Protein 2V4V (pdb70)

Foldseek 3Di:
DELADKFFQVPFPAWFQWDWDAAPVGDIWIWRDWAFIKTKHFWYFDAWDFWKKKWKKEALPAAFWWFKAWADLPHDTFWIWGDGHPNDQRDIDIIMITGHTDGGITMIMGGTHG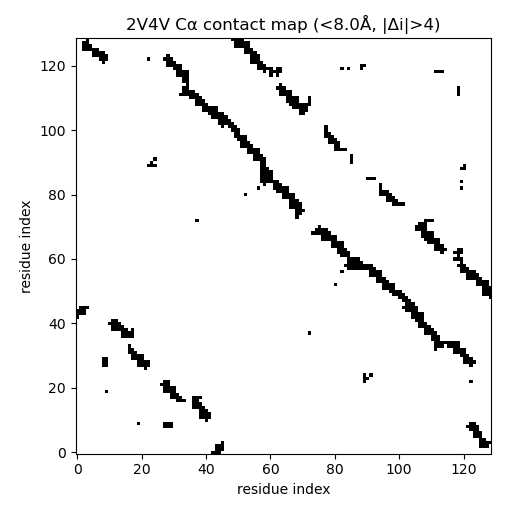DGDIHIITGIMHTDD

CATH classification: 2.60.120.260

Solvent-accessible surface area: 5718 Å² total; per-residue (Å²): 97,49,0,70,44,143,4,52,0,46,62,62,63,80,62,43,52,9,101,54,54,117,4,74,81,42,58,69,0,0,0,80,0,85,83,36,20,47,0,2,0,61,101,0,50,0,36,127,35,13,32,8,4,54,0,56,0,0,0,48,65,100,6,16,58,0,26,0,43,13,72,47,33,122,12,101,77,8,11,53,0,82,8,71,36,35,71,67,81,49,72,18,61,52,9,133,24,114,12,67,70,29,83,25,147,44,39,0,35,0,5,0,68,39,114,100,40,105,1,0,6,0,5,32,0,19,4,56,148

B-factor: mean 11.97, std 5.93, range [2.16, 42.17]

InterPro domains:
  IPR001286 Glycoside hydrolase, family 59 [PTHR15172] (38-521)
  IPR002105 Dockerin type I repeat [PF00404] (1057-1111)
  IPR002105 Dockerin type I repeat [PS00448] (1059-1078)
  IPR005084 Carbohydrate binding module family 6 [PF03422] (929-1049)
  IPR005084 Carbohydrate binding module family 6 [PS51175] (926-1049)
  IPR006584 Cellulose binding, type IV [SM00606] (921-1050)
  IPR008979 Galactose-binding-like domain superfamily [SSF49785] (922-1050)
  IPR013785 Aldolase-type TIM barrel [G3DSA:3.20.20.70] (95-278)
  IPR016134 Dockerin domain [PS51766] (1053-1119)
  IPR017853 Glycoside hydrolase superfamily [SSF51445] (51-384)
  IPR018247 EF-Hand 1, calcium-binding site [PS00018] (1059-1071)
  IPR018247 EF-Hand 1, calcium-binding site [PS00018] (1091-1103)
  IPR036439 Dockerin domain superfamily [G3DSA:1.10.1330.10] (1056-1120)
  IPR036439 Dockerin domain superfamily [SSF63446] (1056-1119)
  IPR049161 Glycosyl hydrolase family 59, catalytic domain [PF02057] (51-376)
  IPR049162 Glycosyl hydrolase family 59, C-terminal lectin domain [PF21708] (590-775)

Secondary structure (DSSP, 8-state):
-BTTS-EEGGG-SEEES-EEEE-TTSSEEEE---TT-EEEEEEEEEEE---EEEEEEEESS--EEEEEEESSTTS-EEEEEEE---SEEEEEEEEEEE----EEEEEEEEEEE-SSS---EEEEEEEE-

Radius of gyration: 13.21 Å; Cα contacts (8 Å, |Δi|>4): 396; chains: 1; bounding box: 29×31×32 Å

Nearest PDB structures (foldseek):
  2v4v-assembly1_A  TM=1.008E+00  e=8.236E-25  Ruminiclostridium cellulolyticum
  1w9s-assembly1_A  TM=9.613E-01  e=1.324E-13  Halalkalibacterium halodurans
  1o8s-assembly1_A  TM=9.285E-01  e=9.525E-13  Thermoclostridium stercorarium
  3c7o-assembly1_A  TM=9.468E-01  e=3.126E-11  Bacillus subtilis
  5fui-assembly1_A  TM=8.206E-01  e=5.314E-10  Zobellia galactanivorans

Sequence (129 aa):
QSAYSRIEAESYSNNQSGIQTETCSEGGEDVGFVENGDYTVYNNVDFGDGVGGFQARVASATSGGNIEIRLDSSTGTLIGTCPVAGTGDWQTYTDAKCTVSGVTGKHDVYLVFKGDSGYLFNLNWFTFSE

Organism: Ruminiclostridium cellulolyticum (strain ATCC 35319 / DSM 5812 / JCM 6584 / H10) (NCBI:txid394503)

Structure (mmCIF, N/CA/C/O backbone):
data_2V4V
#
_entry.id   2V4V
#
_cell.length_a   31.026
_cell.length_b   43.598
_cell.length_c   93.323
_cell.angle_alpha   90.00
_cell.angle_beta   90.00
_cell.angle_gamma   90.00
#
_symmetry.space_group_name_H-M   'P 21 21 21'
#
loop_
_entity.id
_entity.type
_entity.pdbx_description
1 polymer 'GH59 GALACTOSIDASE'
2 non-polymer beta-D-xylopyranose
3 non-polymer 'SODIUM ION'
4 water water
#
loop_
_atom_site.group_PDB
_atom_site.id
_atom_site.type_symbol
_atom_site.label_atom_id
_atom_site.label_alt_id
_atom_site.label_comp_id
_atom_site.label_asym_id
_atom_site.label_entity_id
_atom_site.label_seq_id
_atom_site.pdbx_PDB_ins_code
_atom_site.Cartn_x
_atom_site.Cartn_y
_atom_site.Cartn_z
_atom_site.occupancy
_atom_site.B_iso_or_equiv
_atom_site.auth_seq_id
_atom_site.auth_comp_id
_atom_site.auth_asym_id
_atom_site.auth_atom_id
_atom_site.pdbx_PDB_model_num
ATOM 1 N N . GLN A 1 1 ? 14.814 46.479 18.041 1.00 16.99 922 GLN A N 1
ATOM 2 C CA . GLN A 1 1 ? 14.510 45.027 18.079 1.00 16.95 922 GLN A CA 1
ATOM 3 C C . GLN A 1 1 ? 14.973 44.449 19.406 1.00 16.20 922 GLN A C 1
ATOM 4 O O . GLN A 1 1 ? 15.970 44.882 19.978 1.00 15.51 922 GLN A O 1
ATOM 10 N N . SER A 1 2 ? 14.229 43.482 19.895 1.00 14.18 923 SER A N 1
ATOM 11 C CA . SER A 1 2 ? 14.526 42.909 21.195 1.00 13.35 923 SER A CA 1
ATOM 12 C C . SER A 1 2 ? 15.728 41.974 21.098 1.00 11.56 923 SER A C 1
ATOM 13 O O . SER A 1 2 ? 15.810 41.154 20.165 1.00 11.82 923 SER A O 1
ATOM 16 N N . ALA A 1 3 ? 16.632 42.053 22.078 1.00 11.00 924 ALA A N 1
ATOM 17 C CA . ALA A 1 3 ? 17.741 41.069 22.132 1.00 10.87 924 ALA A CA 1
ATOM 18 C C . ALA A 1 3 ? 17.241 39.620 22.265 1.00 11.31 924 ALA A C 1
ATOM 19 O O . ALA A 1 3 ? 17.954 38.656 21.876 1.00 10.12 924 ALA A O 1
ATOM 21 N N . TYR A 1 4 ? 16.027 39.484 22.791 1.00 11.77 925 TYR A N 1
ATOM 22 C CA . TYR A 1 4 ? 15.450 38.189 23.153 1.00 12.02 925 TYR A CA 1
ATOM 23 C C . TYR A 1 4 ? 14.617 37.558 22.037 1.00 12.74 925 TYR A C 1
ATOM 24 O O . TYR A 1 4 ? 14.144 36.435 22.194 1.00 14.50 925 TYR A O 1
ATOM 33 N N . SER A 1 5 ? 14.462 38.290 20.928 1.00 13.56 926 SER A N 1
ATOM 34 C CA . SER A 1 5 ? 13.809 37.796 19.742 1.00 13.85 926 SER A CA 1
ATOM 35 C C . SER A 1 5 ? 14.783 36.930 18.932 1.00 12.76 926 SER A C 1
ATOM 36 O O . SER A 1 5 ? 16.002 36.937 19.123 1.00 12.23 926 SER A O 1
ATOM 39 N N . ARG A 1 6 ? 14.207 36.169 18.015 1.00 12.05 927 ARG A N 1
ATOM 40 C CA . ARG A 1 6 ? 15.011 35.480 17.038 1.00 11.90 927 ARG A CA 1
ATOM 41 C C . ARG A 1 6 ? 15.413 36.478 15.955 1.00 11.57 927 ARG A C 1
ATOM 42 O O . ARG A 1 6 ? 14.548 37.042 15.246 1.00 12.71 927 ARG A O 1
ATOM 50 N N . ILE A 1 7 ? 16.718 36.709 15.836 1.00 9.28 928 ILE A N 1
ATOM 51 C CA . ILE A 1 7 ? 17.212 37.685 14.870 1.00 9.49 928 ILE A CA 1
ATOM 52 C C . ILE A 1 7 ? 17.858 36.910 13.710 1.00 9.11 928 ILE A C 1
ATOM 53 O O . ILE A 1 7 ? 18.830 36.165 13.904 1.00 8.94 928 ILE A O 1
ATOM 58 N N . GLU A 1 8 ? 17.253 37.028 12.530 1.00 9.09 929 GLU A N 1
ATOM 59 C CA . GLU A 1 8 ? 17.793 36.290 11.398 1.00 8.91 929 GLU A CA 1
ATOM 60 C C . GLU A 1 8 ? 19.114 36.936 10.984 1.00 8.91 929 GLU A C 1
ATOM 61 O O . GLU A 1 8 ? 19.210 38.177 10.889 1.00 9.02 929 GLU A O 1
ATOM 67 N N . ALA A 1 9 ? 20.126 36.119 10.680 1.00 7.92 930 ALA A N 1
ATOM 68 C CA . ALA A 1 9 ? 21.451 36.684 10.471 1.00 7.88 930 ALA A CA 1
ATOM 69 C C . ALA A 1 9 ? 21.435 37.649 9.273 1.00 7.52 930 ALA A C 1
ATOM 70 O O . ALA A 1 9 ? 22.218 38.636 9.246 1.00 8.83 930 ALA A O 1
ATOM 72 N N . GLU A 1 10 ? 20.605 37.314 8.271 1.00 7.34 931 GLU A N 1
ATOM 73 C CA . GLU A 1 10 ? 20.593 38.116 7.016 1.00 7.49 931 GLU A CA 1
ATOM 74 C C . GLU A 1 10 ? 19.886 39.477 7.163 1.00 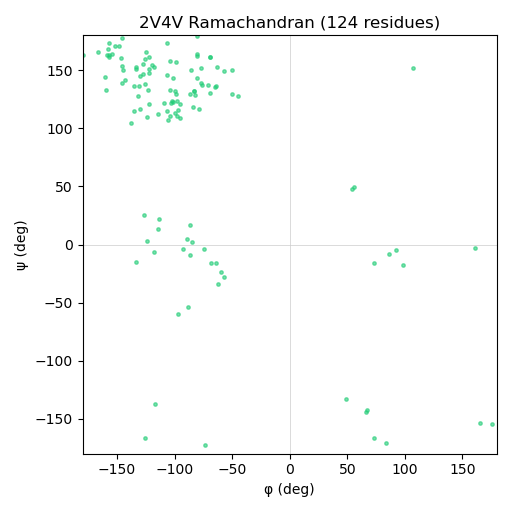8.07 931 GLU A C 1
ATOM 75 O O . GLU A 1 10 ? 19.851 40.290 6.201 1.00 8.70 931 GLU A O 1
ATOM 81 N N . SER A 1 11 ? 19.316 39.711 8.348 1.00 8.99 932 SER A N 1
ATOM 82 C CA . SER A 1 11 ? 18.581 40.957 8.641 1.00 9.24 932 SER A CA 1
ATOM 83 C C . SER A 1 11 ? 19.521 42.070 9.148 1.00 9.10 932 SER A C 1
ATOM 84 O O . SER A 1 11 ? 19.053 43.083 9.705 1.00 11.24 932 SER A O 1
ATOM 87 N N . TYR A 1 12 ? 20.836 41.907 8.932 1.00 8.87 933 TYR A N 1
ATOM 88 C CA . TYR A 1 12 ? 21.811 42.917 9.394 1.00 8.83 933 TYR A CA 1
ATOM 89 C C . TYR A 1 12 ? 21.533 44.308 8.830 1.00 9.07 933 TYR A C 1
ATOM 90 O O . TYR A 1 12 ? 21.007 44.463 7.717 1.00 10.12 933 TYR A O 1
ATOM 99 N N . SER A 1 13 ? 21.897 45.307 9.626 1.00 9.92 934 SER A N 1
ATOM 100 C CA . SER A 1 13 ? 21.908 46.718 9.201 1.00 9.28 934 SER A CA 1
ATOM 101 C C . SER A 1 13 ? 23.105 47.071 8.311 1.00 10.00 934 SER A C 1
ATOM 102 O O . SER A 1 13 ? 23.040 47.966 7.466 1.00 11.19 934 SER A O 1
ATOM 105 N N A ASN A 1 14 ? 24.210 46.363 8.553 0.50 8.84 935 ASN A N 1
ATOM 106 N N B ASN A 1 14 ? 24.216 46.383 8.540 0.50 8.70 935 ASN A N 1
ATOM 107 C CA A ASN A 1 14 ? 25.487 46.609 7.887 0.50 9.63 935 ASN A CA 1
ATOM 108 C CA B ASN A 1 14 ? 25.371 46.500 7.667 0.50 9.43 935 ASN A CA 1
ATOM 109 C C A ASN A 1 14 ? 26.336 45.331 7.964 0.50 9.68 935 ASN A C 1
ATOM 110 C C B ASN A 1 14 ? 26.198 45.239 7.812 0.50 9.40 935 ASN A C 1
ATOM 111 O O A ASN A 1 14 ? 26.149 44.529 8.885 0.50 8.76 935 ASN A O 1
ATOM 112 O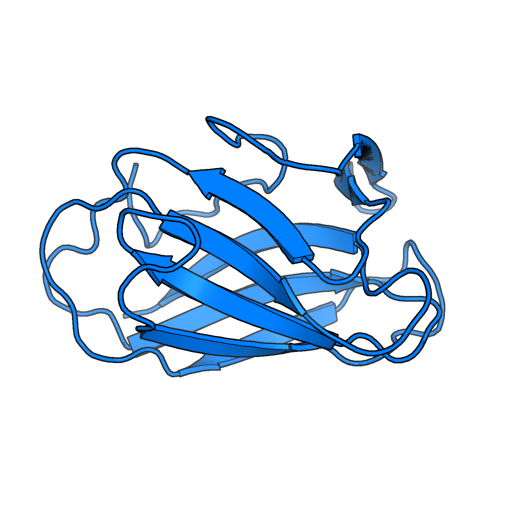 O B ASN A 1 14 ? 25.885 44.384 8.650 0.50 8.66 935 ASN A O 1
ATOM 121 N N . GLN A 1 15 ? 27.263 45.139 7.027 1.00 9.71 936 GLN A N 1
ATOM 122 C CA . GLN A 1 15 ? 28.145 43.952 7.098 1.00 9.91 936 GLN A CA 1
ATOM 123 C C . GLN A 1 15 ? 29.484 44.281 6.464 1.00 10.36 936 GLN A C 1
ATOM 124 O O . GLN A 1 15 ? 29.582 45.188 5.618 1.00 10.78 936 GLN A O 1
ATOM 130 N N . SER A 1 16 ? 30.498 43.516 6.857 1.00 9.50 937 SER A N 1
ATOM 131 C CA . SER A 1 16 ? 31.762 43.588 6.170 1.00 10.04 937 SER A CA 1
ATOM 132 C C . SER A 1 16 ? 32.239 42.195 5.803 1.00 8.63 937 SER A C 1
ATOM 133 O O . SER A 1 16 ? 32.472 41.352 6.710 1.00 9.45 937 SER A O 1
ATOM 136 N N . GLY A 1 17 ? 32.348 41.964 4.487 1.00 7.87 938 GLY A N 1
ATOM 137 C CA . GLY A 1 17 ? 33.050 40.764 3.993 1.00 8.66 938 GLY A CA 1
ATOM 138 C C . GLY A 1 17 ? 32.229 39.513 3.726 1.00 8.96 938 GLY A C 1
ATOM 139 O O . GLY A 1 17 ? 32.761 38.501 3.230 1.00 8.87 938 GLY A O 1
ATOM 140 N N . ILE A 1 18 ? 30.934 39.548 4.054 1.00 8.44 939 ILE A N 1
ATOM 141 C CA . ILE A 1 18 ? 30.127 38.320 3.966 1.00 8.30 939 ILE A CA 1
ATOM 142 C C . ILE A 1 18 ? 29.150 38.336 2.776 1.00 8.44 939 ILE A C 1
ATOM 143 O O . ILE A 1 18 ? 28.992 39.387 2.085 1.00 9.45 939 ILE A O 1
ATOM 148 N N . GLN A 1 19 ? 28.477 37.203 2.555 1.00 8.83 940 GLN A N 1
ATOM 149 C CA . GLN A 1 19 ? 27.416 37.152 1.543 1.00 8.55 940 GLN A CA 1
ATOM 150 C C . GLN A 1 19 ? 26.304 36.266 2.054 1.00 7.61 940 GLN A C 1
ATOM 151 O O . GLN A 1 19 ? 26.608 35.270 2.734 1.00 8.06 940 GLN A O 1
ATOM 157 N N . THR A 1 20 ? 25.052 36.662 1.782 1.00 8.26 941 THR A N 1
ATOM 158 C CA . THR A 1 20 ? 23.919 35.832 2.151 1.00 7.03 941 THR A CA 1
ATOM 159 C C . THR A 1 20 ? 23.662 34.803 1.053 1.00 8.51 941 THR A C 1
ATOM 160 O O . THR A 1 20 ? 23.891 35.062 -0.148 1.00 8.50 941 THR A O 1
ATOM 164 N N . GLU A 1 21 ? 23.137 33.653 1.474 1.00 8.08 942 GLU A N 1
ATOM 165 C CA . GLU A 1 21 ? 22.884 32.524 0.570 1.00 8.94 942 GLU A CA 1
ATOM 166 C C . GLU A 1 21 ? 21.730 31.684 1.077 1.00 7.97 942 GLU A C 1
ATOM 167 O O . GLU A 1 21 ? 21.284 31.842 2.241 1.00 7.95 942 GLU A O 1
ATOM 173 N N . THR A 1 22 ? 21.277 30.738 0.238 1.00 7.26 943 THR A N 1
ATOM 174 C CA . THR A 1 22 ? 20.133 29.878 0.581 1.00 6.86 943 THR A CA 1
ATOM 175 C C . THR A 1 22 ? 20.559 28.944 1.697 1.00 7.99 943 THR A C 1
ATOM 176 O O . THR A 1 22 ? 21.594 28.294 1.593 1.00 8.22 943 THR A O 1
ATOM 180 N N . CYS A 1 23 ? 19.732 28.895 2.739 1.00 8.82 944 CYS A N 1
ATOM 181 C CA . CYS A 1 23 ? 19.993 28.050 3.900 1.00 7.48 944 CYS A CA 1
ATOM 182 C C . CYS A 1 23 ? 19.178 26.759 3.792 1.00 8.73 944 CYS A C 1
ATOM 183 O O . CYS A 1 23 ? 17.977 26.825 3.521 1.00 8.10 944 CYS A O 1
ATOM 186 N N . SER A 1 24 ? 19.828 25.591 3.965 1.00 9.88 945 SER A N 1
ATOM 187 C CA . SER A 1 24 ? 19.133 24.298 3.859 1.00 11.44 945 SER A CA 1
ATOM 188 C C . SER A 1 24 ? 17.957 24.158 4.821 1.00 11.80 945 SER A C 1
ATOM 189 O O . SER A 1 24 ? 17.016 23.400 4.528 1.00 12.82 945 SER A O 1
ATOM 192 N N . GLU A 1 25 ? 18.010 24.844 5.969 1.00 10.91 946 GLU A N 1
ATOM 193 C CA . GLU A 1 25 ? 16.944 24.753 6.983 1.00 11.14 946 GLU A CA 1
ATOM 194 C C . GLU A 1 25 ? 15.796 25.713 6.671 1.00 10.91 946 GLU A C 1
ATOM 195 O O . GLU A 1 25 ? 14.826 25.782 7.442 1.00 11.14 946 GLU A O 1
ATOM 201 N N . GLY A 1 26 ? 15.898 26.448 5.542 1.00 8.77 947 GLY A N 1
ATOM 202 C CA . GLY A 1 26 ? 14.912 27.462 5.170 1.00 9.64 947 GLY A CA 1
ATOM 203 C C . GLY A 1 26 ? 15.483 28.845 5.366 1.00 8.94 947 GLY A C 1
ATOM 204 O O . GLY A 1 26 ? 16.382 29.058 6.211 1.00 9.80 947 GLY A O 1
ATOM 205 N N . GLY A 1 27 ? 14.981 29.793 4.573 1.00 8.17 948 GLY A N 1
ATOM 206 C CA . GLY A 1 27 ? 15.474 31.157 4.647 1.00 7.91 948 GLY A CA 1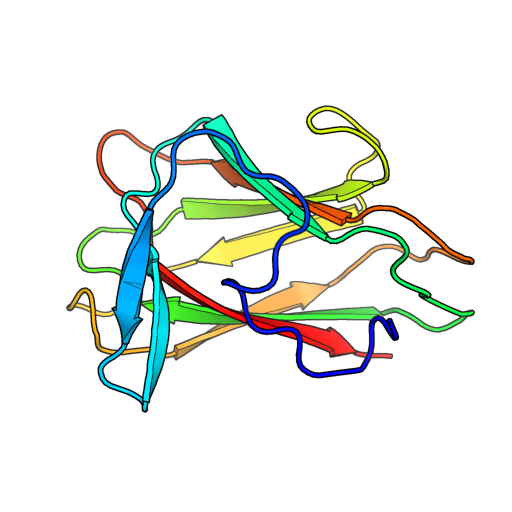
ATOM 207 C C . GLY A 1 27 ? 16.934 31.207 4.172 1.00 8.53 948 GLY A C 1
ATOM 208 O O . GLY A 1 27 ? 17.314 30.478 3.248 1.00 8.38 948 GLY A O 1
ATOM 209 N N . GLU A 1 28 ? 17.723 32.064 4.817 1.00 8.43 949 GLU A N 1
ATOM 210 C CA . GLU A 1 28 ? 19.090 32.391 4.370 1.00 8.10 949 GLU A CA 1
ATOM 211 C C . GLU A 1 28 ? 20.084 32.208 5.486 1.00 8.20 949 GLU A C 1
ATOM 212 O O . GLU A 1 28 ? 19.711 32.281 6.669 1.00 7.83 949 GLU A O 1
ATOM 218 N N . ASP A 1 29 ? 21.341 31.970 5.105 1.00 8.08 950 ASP A N 1
ATOM 219 C CA . ASP A 1 29 ? 22.432 32.095 6.074 1.00 8.04 950 ASP A CA 1
ATOM 220 C C . ASP A 1 29 ? 23.434 33.153 5.613 1.00 8.32 950 ASP A C 1
ATOM 221 O O . ASP A 1 29 ? 23.578 33.415 4.402 1.00 7.39 950 ASP A O 1
ATOM 226 N N . VAL A 1 30 ? 24.132 33.722 6.601 1.00 8.01 951 VAL A N 1
ATOM 227 C CA . VAL A 1 30 ? 25.293 34.527 6.320 1.00 6.90 951 VAL A CA 1
ATOM 228 C C . VAL A 1 30 ? 26.435 33.542 6.183 1.00 6.29 951 VAL A C 1
ATOM 229 O O . VAL A 1 30 ? 26.762 32.784 7.128 1.00 6.46 951 VAL A O 1
ATOM 233 N N . GLY A 1 31 ? 27.011 33.534 4.978 1.00 7.57 952 GLY A N 1
ATOM 234 C CA . GLY A 1 31 ? 28.160 32.670 4.698 1.00 7.66 952 GLY A CA 1
ATOM 235 C C . GLY A 1 31 ? 29.356 33.457 4.153 1.00 6.99 952 GLY A C 1
ATOM 236 O O . GLY A 1 31 ? 29.397 34.681 4.204 1.00 8.19 952 GLY A O 1
ATOM 237 N N . PHE A 1 32 ? 30.312 32.704 3.612 1.00 6.98 953 PHE A N 1
ATOM 238 C CA . PHE A 1 32 ? 31.578 33.269 3.136 1.00 6.96 953 PHE A CA 1
ATOM 239 C C . PHE A 1 32 ? 32.251 34.088 4.235 1.00 7.21 953 PHE A C 1
ATOM 240 O O . PHE A 1 32 ? 32.703 35.211 4.007 1.00 8.55 953 PHE A O 1
ATOM 248 N N . VAL A 1 33 ? 32.318 33.474 5.443 1.00 6.42 954 VAL A N 1
ATOM 249 C CA . VAL A 1 33 ? 32.850 34.147 6.639 1.00 6.91 954 VAL A CA 1
ATOM 250 C C . VAL A 1 33 ? 34.314 33.789 6.796 1.00 8.16 954 VAL A C 1
ATOM 251 O O . VAL A 1 33 ? 34.670 32.603 6.946 1.00 7.00 954 VAL A O 1
ATOM 255 N N . GLU A 1 34 ? 35.138 34.842 6.793 1.00 8.21 955 GLU A N 1
ATOM 256 C CA . GLU A 1 34 ? 36.557 34.693 7.064 1.00 8.30 955 GLU A CA 1
ATOM 257 C C . GLU A 1 34 ? 36.949 35.572 8.254 1.00 7.35 955 GLU A C 1
ATOM 258 O O . GLU A 1 34 ? 36.199 36.499 8.657 1.00 7.84 955 GLU A O 1
ATOM 264 N N . ASN A 1 35 ? 38.104 35.230 8.832 1.00 8.32 956 ASN A N 1
ATOM 265 C CA . ASN A 1 35 ? 38.550 35.982 10.013 1.00 8.53 956 ASN A CA 1
ATOM 266 C C . ASN A 1 35 ? 38.503 37.502 9.770 1.00 8.76 956 ASN A C 1
ATOM 267 O O . ASN A 1 35 ? 39.020 37.967 8.753 1.00 9.11 956 ASN A O 1
ATOM 272 N N . GLY A 1 36 ? 37.877 38.239 10.685 1.00 9.63 957 GLY A N 1
ATOM 273 C CA . GLY A 1 36 ? 37.780 39.681 10.556 1.00 9.36 957 GLY A CA 1
ATOM 274 C C . GLY A 1 36 ? 36.455 40.176 9.974 1.00 10.12 957 GLY A C 1
ATOM 275 O O . GLY A 1 36 ? 36.112 41.362 10.102 1.00 10.33 957 GLY A O 1
ATOM 276 N N . ASP A 1 37 ? 35.688 39.288 9.328 1.00 8.67 958 ASP A N 1
ATOM 277 C CA . ASP A 1 37 ? 34.392 39.703 8.768 1.00 8.31 958 ASP A CA 1
ATOM 278 C C . ASP A 1 37 ? 33.435 39.996 9.920 1.00 8.24 958 ASP A C 1
ATOM 279 O O . ASP A 1 37 ? 33.683 39.565 11.039 1.00 7.54 958 ASP A O 1
ATOM 284 N N . TYR A 1 38 ? 32.358 40.742 9.657 1.00 7.26 959 TYR A N 1
ATOM 285 C CA . TYR A 1 38 ? 31.359 40.941 10.710 1.00 8.53 959 TYR A CA 1
ATOM 286 C C . TYR A 1 38 ? 30.002 41.333 10.146 1.00 8.30 959 TYR A C 1
ATOM 287 O O . TYR A 1 38 ? 29.889 41.728 8.986 1.00 9.17 959 TYR A O 1
ATOM 296 N N . THR A 1 39 ? 28.971 41.195 10.975 1.00 7.69 960 THR A N 1
ATOM 297 C CA . THR A 1 39 ? 27.673 41.747 10.643 1.00 8.04 960 THR A CA 1
ATOM 298 C C . THR A 1 39 ? 27.255 42.628 11.813 1.00 7.76 960 THR A C 1
ATOM 299 O O . THR A 1 39 ? 27.727 42.433 12.950 1.00 9.01 960 THR A O 1
ATOM 303 N N . VAL A 1 40 ? 26.326 43.541 11.532 1.00 8.55 961 VAL A N 1
ATOM 304 C CA . VAL A 1 40 ? 25.886 44.535 12.531 1.00 9.27 961 VAL A CA 1
ATOM 305 C C . VAL A 1 40 ? 24.343 44.554 12.589 1.00 9.40 961 VAL A C 1
ATOM 306 O O . VAL A 1 40 ? 23.698 44.549 11.533 1.00 9.61 961 VAL A O 1
ATOM 310 N N . TYR A 1 41 ? 23.777 44.591 13.796 1.00 6.87 962 TYR A N 1
ATOM 311 C CA . TYR A 1 41 ? 22.352 44.651 13.998 1.00 8.75 962 TYR A CA 1
ATOM 312 C C . TYR A 1 41 ? 22.037 45.889 14.874 1.00 9.65 962 TYR A C 1
ATOM 313 O O . TYR A 1 41 ? 22.389 45.904 15.980 1.00 9.45 962 TYR A O 1
ATOM 322 N N . ASN A 1 42 ? 21.421 46.916 14.269 1.00 9.44 963 ASN A N 1
ATOM 323 C CA . ASN A 1 42 ? 21.262 48.175 14.977 1.00 10.55 963 ASN A CA 1
ATOM 324 C C . ASN A 1 42 ? 20.147 48.132 16.009 1.00 11.33 963 ASN A C 1
ATOM 325 O O . ASN A 1 42 ? 19.122 47.452 15.839 1.00 11.04 963 ASN A O 1
ATOM 330 N N . ASN A 1 43 ? 20.326 48.956 17.043 1.00 11.86 964 ASN A N 1
ATOM 331 C CA . ASN A 1 43 ? 19.236 49.252 17.973 1.00 12.98 964 ASN A CA 1
ATOM 332 C C . ASN A 1 43 ? 18.638 48.006 18.597 1.00 11.69 964 ASN A C 1
ATOM 333 O O . ASN A 1 43 ? 17.400 47.804 18.584 1.00 12.53 964 ASN A O 1
ATOM 338 N N . VAL A 1 44 ? 19.509 47.154 19.109 1.00 10.07 965 VAL A N 1
ATOM 339 C CA . VAL A 1 44 ? 19.055 45.983 19.843 1.00 9.44 965 VAL A CA 1
ATOM 340 C C . VAL A 1 44 ? 18.849 46.377 21.320 1.00 9.48 965 VAL A C 1
ATOM 341 O O . VAL A 1 44 ? 19.737 46.972 21.943 1.00 9.60 965 VAL A O 1
ATOM 345 N N . ASP A 1 45 ? 17.673 46.038 21.841 1.00 9.91 966 ASP A N 1
ATOM 346 C CA . ASP A 1 45 ? 17.321 46.414 23.216 1.00 10.00 966 ASP A CA 1
ATOM 347 C C . ASP A 1 45 ? 17.553 45.220 24.130 1.00 9.32 966 ASP A C 1
ATOM 348 O O . ASP A 1 45 ? 16.884 44.203 24.014 1.00 9.60 966 ASP A O 1
ATOM 353 N N . PHE A 1 46 ? 18.542 45.357 25.022 1.00 10.08 967 PHE A N 1
ATOM 354 C CA . PHE A 1 46 ? 18.861 44.331 25.985 1.00 10.02 967 PHE A CA 1
ATOM 355 C C . PHE A 1 46 ? 18.052 44.393 27.264 1.00 11.12 967 PHE A C 1
ATOM 356 O O . PHE A 1 46 ? 18.142 43.476 28.090 1.00 11.01 967 PHE A O 1
ATOM 364 N N . GLY A 1 47 ? 17.288 45.469 27.447 1.00 12.02 968 GLY A N 1
ATOM 365 C CA . GLY A 1 47 ? 16.601 45.710 28.734 1.00 15.45 968 GLY A CA 1
ATOM 366 C C . GLY A 1 47 ? 17.586 45.552 29.884 1.00 16.65 968 GLY A C 1
ATOM 367 O O . GLY A 1 47 ? 18.739 46.031 29.824 1.00 16.97 968 GLY A O 1
ATOM 368 N N . ASP A 1 48 ? 17.166 44.816 30.906 1.00 19.10 969 ASP A N 1
ATOM 369 C CA .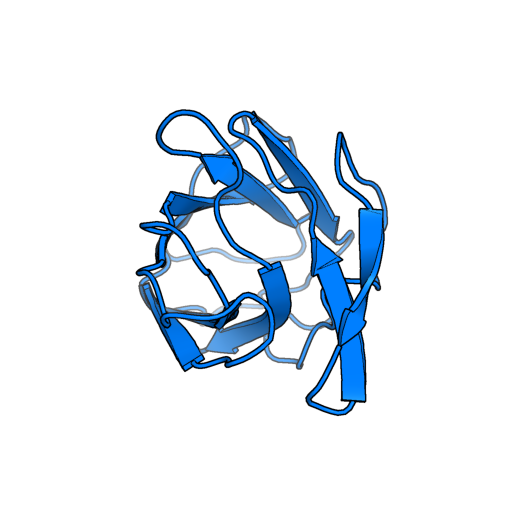 ASP A 1 48 ? 18.033 44.495 32.040 1.00 21.27 969 ASP A CA 1
ATOM 370 C C . ASP A 1 48 ? 17.780 43.037 32.380 1.00 21.94 969 ASP A C 1
ATOM 371 O O . ASP A 1 48 ? 16.719 42.702 32.942 1.00 24.68 969 ASP A O 1
ATOM 376 N N . GLY A 1 49 ? 18.708 42.158 32.022 1.00 21.64 970 GLY A N 1
ATOM 377 C CA . GLY A 1 49 ? 18.494 40.721 32.297 1.00 19.75 970 GLY A CA 1
ATOM 378 C C . GLY A 1 49 ? 19.329 39.737 31.496 1.00 18.44 970 GLY A C 1
ATOM 379 O O . GLY A 1 49 ? 19.227 38.534 31.758 1.00 18.16 970 GLY A O 1
ATOM 380 N N . VAL A 1 50 ? 20.155 40.225 30.545 1.00 16.66 971 VAL A N 1
ATOM 381 C CA . VAL A 1 50 ? 20.851 39.309 29.596 1.00 15.55 971 VAL A CA 1
ATOM 382 C C . VAL A 1 50 ? 21.829 38.374 30.311 1.00 15.01 971 VAL A C 1
ATOM 383 O O . VAL A 1 50 ? 22.557 38.815 31.211 1.00 15.96 971 VAL A O 1
ATOM 387 N N . GLY A 1 51 ? 21.828 37.091 29.936 1.00 13.55 972 GLY A N 1
ATOM 388 C CA . GLY A 1 51 ? 22.793 36.148 30.491 1.00 12.24 972 GLY A CA 1
ATOM 389 C C . GLY A 1 51 ? 23.493 35.241 29.463 1.00 11.07 972 GLY A C 1
ATOM 390 O O . GLY A 1 51 ? 24.510 34.636 29.747 1.00 10.71 972 GLY A O 1
ATOM 391 N N . GLY A 1 52 ? 22.943 35.172 28.249 1.00 10.87 973 GLY A N 1
ATOM 392 C CA . GLY A 1 52 ? 23.456 34.196 27.293 1.00 10.58 973 GLY A CA 1
ATOM 393 C C . GLY A 1 52 ? 23.173 34.537 25.846 1.00 10.77 973 GLY A C 1
ATOM 394 O O . GLY A 1 52 ? 22.422 35.449 25.550 1.00 10.53 973 GLY A O 1
ATOM 395 N N . PHE A 1 53 ? 23.755 33.732 24.957 1.00 10.13 974 PHE A N 1
ATOM 396 C CA . PHE A 1 53 ? 23.637 33.940 23.484 1.00 9.27 974 PHE A CA 1
ATOM 397 C C . PHE A 1 53 ? 23.611 32.558 22.833 1.00 9.74 974 PHE A C 1
ATOM 398 O O . PHE A 1 53 ? 24.347 31.655 23.248 1.00 9.47 974 PHE A O 1
ATOM 406 N N . GLN A 1 54 ? 22.746 32.420 21.827 1.00 8.50 975 GLN A N 1
ATOM 407 C CA . GLN A 1 54 ? 22.565 31.173 21.098 1.00 9.08 975 GLN A CA 1
ATOM 408 C C . GLN A 1 54 ? 22.611 31.506 19.626 1.00 9.65 975 GLN A C 1
ATOM 409 O O . GLN A 1 54 ? 21.888 32.406 19.163 1.00 8.70 975 GLN A O 1
ATOM 415 N N . ALA A 1 55 ? 23.467 30.792 18.893 1.00 8.84 976 ALA A N 1
ATOM 416 C CA . ALA A 1 55 ? 23.557 31.003 17.442 1.00 9.02 976 ALA A CA 1
ATOM 417 C C . ALA A 1 55 ? 23.354 29.689 16.690 1.00 9.09 976 ALA A C 1
ATOM 418 O O . ALA A 1 55 ? 23.870 28.640 17.103 1.00 9.37 976 ALA A O 1
ATOM 420 N N . ARG A 1 56 ? 22.589 29.776 15.588 1.00 8.44 977 ARG A N 1
ATOM 421 C CA . ARG A 1 56 ? 22.325 28.589 14.756 1.00 7.63 977 ARG A CA 1
ATOM 422 C C . ARG A 1 56 ? 23.349 28.568 13.613 1.00 8.01 977 ARG A C 1
ATOM 423 O O . ARG A 1 56 ? 23.306 29.436 12.759 1.00 8.54 977 ARG A O 1
ATOM 431 N N . VAL A 1 57 ? 24.293 27.636 13.682 1.00 7.90 978 VAL A N 1
ATOM 432 C CA . VAL A 1 57 ? 25.503 27.699 12.854 1.00 8.33 978 VAL A CA 1
ATOM 433 C C . VAL A 1 57 ? 25.848 26.373 12.190 1.00 7.83 978 VAL A C 1
ATOM 434 O O . VAL A 1 57 ? 25.487 25.297 12.699 1.00 7.95 978 VAL A O 1
ATOM 438 N N . ALA A 1 58 ? 26.525 26.455 11.048 1.00 7.46 979 ALA A N 1
ATOM 439 C CA . ALA A 1 58 ? 26.987 25.261 10.324 1.00 7.80 979 ALA A CA 1
ATOM 440 C C . ALA A 1 58 ? 28.456 25.487 9.931 1.00 7.60 979 ALA A C 1
ATOM 441 O O . ALA A 1 58 ? 28.880 26.645 9.737 1.00 8.25 979 ALA A O 1
ATOM 443 N N . SER A 1 59 ? 29.240 24.405 9.819 1.00 8.31 980 SER A N 1
ATOM 444 C CA . SER A 1 59 ? 30.590 24.615 9.307 1.00 7.77 980 SER A CA 1
ATOM 445 C C . SER A 1 59 ? 31.179 23.329 8.770 1.00 8.42 980 SER A C 1
ATOM 446 O O . SER A 1 59 ? 31.152 22.288 9.492 1.00 8.94 980 SER A O 1
ATOM 449 N N . ALA A 1 60 ? 31.763 23.387 7.570 1.00 8.14 981 ALA A N 1
ATOM 450 C CA . ALA A 1 60 ? 32.486 22.235 7.034 1.00 8.89 981 ALA A CA 1
ATOM 451 C C . ALA A 1 60 ? 33.950 22.230 7.425 1.00 10.33 981 ALA A C 1
ATOM 452 O O . ALA A 1 60 ? 34.740 21.371 6.973 1.00 10.89 981 ALA A O 1
ATOM 454 N N . THR A 1 61 ? 34.332 23.186 8.256 1.00 9.19 982 THR A N 1
ATOM 455 C CA . THR A 1 61 ? 35.719 23.299 8.663 1.00 9.71 982 THR A CA 1
ATOM 456 C C . THR A 1 61 ? 35.768 23.080 10.178 1.00 9.48 982 THR A C 1
ATOM 457 O O . THR A 1 61 ? 35.141 22.143 10.687 1.00 10.14 982 THR A O 1
ATOM 461 N N . SER A 1 62 ? 36.552 23.900 10.882 1.00 9.09 983 SER A N 1
ATOM 462 C CA . SER A 1 62 ? 36.681 23.741 12.339 1.00 9.71 983 SER A CA 1
ATOM 463 C C . SER A 1 62 ? 36.081 24.942 13.089 1.00 9.63 983 SER A C 1
ATOM 464 O O . SER A 1 62 ? 36.446 25.210 14.254 1.00 9.16 983 SER A O 1
ATOM 467 N N . GLY A 1 63 ? 35.183 25.653 12.423 1.00 10.05 984 GLY A N 1
ATOM 468 C CA . GLY A 1 63 ? 34.456 26.757 13.067 1.00 9.12 984 GLY A C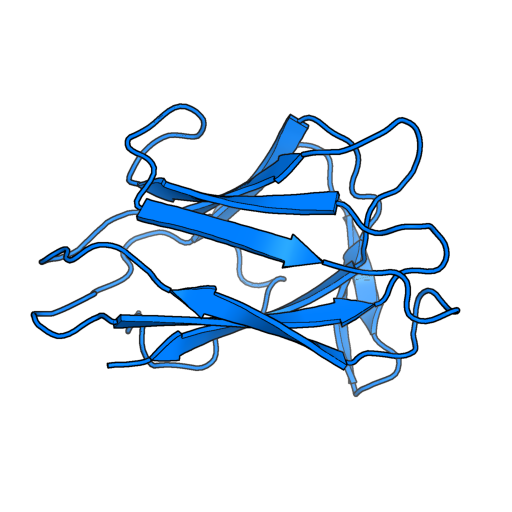A 1
ATOM 469 C C . GLY A 1 63 ? 35.406 27.887 13.401 1.00 9.38 984 GLY A C 1
ATOM 470 O O . GLY A 1 63 ? 36.320 28.211 12.630 1.00 8.87 984 GLY A O 1
ATOM 471 N N . GLY A 1 64 ? 35.162 28.506 14.566 1.00 8.40 985 GLY A N 1
ATOM 472 C CA . GLY A 1 64 ? 35.856 29.732 14.944 1.00 8.63 985 GLY A CA 1
ATOM 473 C C . GLY A 1 64 ? 35.086 30.322 16.108 1.00 8.98 985 GLY A C 1
ATOM 474 O O . GLY A 1 64 ? 34.423 29.576 16.835 1.00 9.25 985 GLY A O 1
ATOM 475 N N . ASN A 1 65 ? 35.171 31.638 16.285 1.00 7.81 986 ASN A N 1
ATOM 476 C CA . ASN A 1 65 ? 34.471 32.316 17.395 1.00 8.18 986 ASN A CA 1
ATOM 477 C C . ASN A 1 65 ? 33.632 33.468 16.840 1.00 7.99 986 ASN A C 1
ATOM 478 O O . ASN A 1 65 ? 34.012 34.093 15.854 1.00 8.61 986 ASN A O 1
ATOM 483 N N . ILE A 1 66 ? 32.488 33.712 17.500 1.00 7.01 987 ILE A N 1
ATOM 484 C CA . ILE A 1 66 ? 31.678 34.909 17.233 1.00 7.03 987 ILE A CA 1
ATOM 485 C C . ILE A 1 66 ? 31.903 35.830 18.410 1.00 7.53 987 ILE A C 1
ATOM 486 O O . ILE A 1 66 ? 31.471 35.539 19.511 1.00 7.51 987 ILE A O 1
ATOM 491 N N . GLU A 1 67 ? 32.651 36.896 18.189 1.00 7.65 988 GLU A N 1
ATOM 492 C CA . GLU A 1 67 ? 32.837 37.898 19.225 1.00 8.26 988 GLU A CA 1
ATOM 493 C C . GLU A 1 67 ? 31.642 38.818 19.204 1.00 9.22 988 GLU A C 1
ATOM 494 O O . GLU A 1 67 ? 31.269 39.347 18.141 1.00 10.14 988 GLU A O 1
ATOM 500 N N . ILE A 1 68 ? 31.035 39.022 20.368 1.00 7.66 989 ILE A N 1
ATOM 501 C CA . ILE A 1 68 ? 29.840 39.847 20.415 1.00 7.48 989 ILE A CA 1
ATOM 502 C C . ILE A 1 68 ? 30.268 41.196 21.008 1.00 8.04 989 ILE A C 1
ATOM 503 O O . ILE A 1 68 ? 30.565 41.260 22.206 1.00 8.56 989 ILE A O 1
ATOM 508 N N . ARG A 1 69 ? 30.263 42.248 20.161 1.00 8.81 990 ARG A N 1
ATOM 509 C CA . ARG A 1 69 ? 30.798 43.534 20.559 1.00 8.64 990 ARG A CA 1
ATOM 510 C C . ARG A 1 69 ? 29.709 44.612 20.430 1.00 8.43 990 ARG A C 1
ATOM 511 O O . ARG A 1 69 ? 28.807 44.500 19.603 1.00 9.68 990 ARG A O 1
ATOM 519 N N . LEU A 1 70 ? 29.762 45.625 21.311 1.00 6.87 991 LEU A N 1
ATOM 520 C CA . LEU A 1 70 ? 28.721 46.637 21.288 1.00 7.42 991 LEU A CA 1
ATOM 521 C C . LEU A 1 70 ? 29.208 47.921 20.656 1.00 7.92 991 LEU A C 1
ATOM 522 O O . LEU A 1 70 ? 30.260 48.458 20.998 1.00 8.19 991 LEU A O 1
ATOM 527 N N . ASP A 1 71 ? 28.374 48.421 19.755 1.00 7.66 992 ASP A N 1
ATOM 528 C CA . ASP A 1 71 ? 28.454 49.767 19.210 1.00 9.23 992 ASP A CA 1
ATOM 529 C C . ASP A 1 71 ? 29.571 50.088 18.203 1.00 9.58 992 ASP A C 1
ATOM 530 O O . ASP A 1 71 ? 29.513 51.055 17.541 1.00 10.75 992 ASP A O 1
ATOM 535 N N . SER A 1 72 ? 30.567 49.240 18.134 1.00 8.56 993 SER A N 1
ATOM 536 C CA . SER A 1 72 ? 31.532 49.299 17.021 1.00 9.28 993 SER A CA 1
ATOM 537 C C . SER A 1 72 ? 32.196 47.937 16.845 1.00 8.87 993 SER A C 1
ATOM 538 O O . SER A 1 72 ? 32.138 47.081 17.755 1.00 8.39 993 SER A O 1
ATOM 541 N N . SER A 1 73 ? 32.827 47.733 15.682 1.00 9.80 994 SER A N 1
ATOM 542 C CA . SER A 1 73 ? 33.380 46.420 15.365 1.00 9.98 994 SER A CA 1
ATOM 543 C C . SER A 1 73 ? 34.566 46.058 16.254 1.00 9.96 994 SER A C 1
ATOM 544 O O . SER A 1 73 ? 34.982 44.875 16.298 1.00 9.40 994 SER A O 1
ATOM 547 N N . THR A 1 74 ? 35.131 47.077 16.929 1.00 9.00 995 THR A N 1
ATOM 548 C CA . THR A 1 74 ? 36.246 46.903 17.851 1.00 10.32 995 THR A CA 1
ATOM 549 C C . THR A 1 74 ? 35.767 47.243 19.280 1.00 10.18 995 THR A C 1
ATOM 550 O O . THR A 1 74 ? 36.582 47.417 20.196 1.00 10.48 995 THR A O 1
ATOM 554 N N . GLY A 1 75 ? 34.446 47.336 19.453 1.00 9.21 996 GLY A N 1
ATOM 555 C CA . GLY A 1 75 ? 33.900 47.881 20.711 1.00 8.76 996 GLY A CA 1
ATOM 556 C C . GLY A 1 75 ? 33.887 46.855 21.840 1.00 7.97 996 GLY A C 1
ATOM 557 O O . GLY A 1 75 ? 34.264 45.665 21.669 1.00 8.13 996 GLY A O 1
ATOM 558 N N . THR A 1 76 ? 33.405 47.328 22.998 1.00 6.72 997 THR A N 1
ATOM 559 C CA . THR A 1 76 ? 33.355 46.512 24.192 1.00 7.35 997 THR A CA 1
ATOM 560 C C . THR A 1 76 ? 32.814 45.104 23.913 1.00 7.66 997 THR A C 1
ATOM 561 O O . THR A 1 76 ? 31.747 44.957 23.337 1.00 6.72 997 THR A O 1
ATOM 565 N N . LEU A 1 77 ? 33.586 44.116 24.366 1.00 7.97 998 LEU A N 1
ATOM 566 C CA . LEU A 1 77 ? 33.217 42.708 24.208 1.00 8.73 998 LEU A CA 1
ATOM 567 C C . LEU A 1 77 ? 32.268 42.274 25.316 1.00 9.68 998 LEU A C 1
ATOM 568 O O . LEU A 1 77 ? 32.542 42.530 26.495 1.00 10.31 998 LEU A O 1
ATOM 573 N N . ILE A 1 78 ? 31.169 41.598 24.950 1.00 8.39 999 ILE A N 1
ATOM 574 C CA . ILE A 1 78 ? 30.267 41.091 25.982 1.00 9.00 999 ILE A CA 1
ATOM 575 C C . ILE A 1 78 ? 30.144 39.563 25.976 1.00 8.94 999 ILE A C 1
ATOM 576 O O . ILE A 1 78 ? 29.557 38.992 26.892 1.00 9.52 999 ILE A O 1
ATOM 581 N N . GLY A 1 79 ? 30.751 38.905 24.975 1.00 7.95 1000 GLY A N 1
ATOM 582 C CA . GLY A 1 79 ? 30.823 37.458 24.994 1.00 8.52 1000 GLY A CA 1
ATOM 583 C C . GLY A 1 79 ? 31.551 36.953 23.783 1.00 7.71 1000 GLY A C 1
ATOM 584 O O . GLY A 1 79 ? 31.681 37.697 22.807 1.00 9.86 1000 GLY A O 1
ATOM 585 N N . THR A 1 80 ? 32.003 35.694 23.827 1.00 7.85 1001 THR A N 1
ATOM 586 C CA . THR A 1 80 ? 32.688 35.092 22.685 1.00 8.04 1001 THR A CA 1
ATOM 587 C C . THR A 1 80 ? 32.091 33.709 22.546 1.00 7.75 1001 THR A C 1
ATOM 588 O O . THR A 1 80 ? 32.236 32.864 23.455 1.00 9.54 1001 THR A O 1
ATOM 592 N N . CYS A 1 81 ? 31.403 33.487 21.420 1.00 8.36 1002 CYS A N 1
ATOM 593 C CA . CYS A 1 81 ? 30.643 32.236 21.250 1.00 9.35 1002 CYS A CA 1
ATOM 594 C C . CYS A 1 81 ? 31.505 31.269 20.440 1.00 8.84 1002 CYS A C 1
ATOM 595 O O . CYS A 1 81 ? 31.800 31.539 19.262 1.00 8.98 1002 CYS A O 1
ATOM 598 N N . PRO A 1 82 ? 31.906 30.138 21.048 1.00 7.83 1003 PRO A N 1
ATOM 599 C CA . PRO A 1 82 ? 32.721 29.215 20.269 1.00 7.58 1003 PRO A CA 1
ATOM 600 C C . PRO A 1 82 ? 31.843 28.450 19.312 1.00 7.23 1003 PRO A C 1
ATOM 601 O O . PRO A 1 82 ? 30.746 27.992 19.659 1.00 7.89 1003 PRO A O 1
ATOM 605 N N . VAL A 1 83 ? 32.350 28.269 18.083 1.00 7.40 1004 VAL A N 1
ATOM 606 C CA . VAL A 1 83 ? 31.630 27.498 17.054 1.00 7.57 1004 VAL A CA 1
ATOM 607 C C . VAL A 1 83 ? 32.499 26.340 16.556 1.00 7.91 1004 VAL A C 1
ATOM 608 O O . VAL A 1 83 ? 33.666 26.566 16.257 1.00 7.30 1004 VAL A O 1
ATOM 612 N N . ALA A 1 84 ? 31.925 25.144 16.478 1.00 8.38 1005 ALA A N 1
ATOM 613 C CA . ALA A 1 84 ? 32.668 23.955 16.090 1.00 8.77 1005 ALA A CA 1
ATOM 614 C C . ALA A 1 84 ? 32.114 23.357 14.803 1.00 9.32 1005 ALA A C 1
ATOM 615 O O . ALA A 1 84 ? 30.933 23.511 14.489 1.00 9.55 1005 ALA A O 1
ATOM 617 N N . GLY A 1 85 ? 32.980 22.675 14.064 1.00 7.41 1006 GLY A N 1
ATOM 618 C CA . GLY A 1 85 ? 32.614 22.067 12.779 1.00 8.16 1006 GLY A CA 1
ATOM 619 C C . GLY A 1 85 ? 31.339 21.241 12.943 1.00 9.17 1006 GLY A C 1
ATOM 620 O O . GLY A 1 85 ? 31.050 20.678 14.024 1.00 8.98 1006 GLY A O 1
ATOM 621 N N . THR A 1 86 ? 30.556 21.135 11.868 1.00 7.46 1007 THR A N 1
ATOM 622 C CA . THR A 1 86 ? 29.362 20.271 11.875 1.00 7.61 1007 THR A CA 1
ATOM 623 C C . THR A 1 86 ? 29.417 19.247 10.732 1.00 8.97 1007 THR A C 1
ATOM 624 O O . THR A 1 86 ? 28.463 18.463 10.521 1.00 10.02 1007 THR A O 1
ATOM 628 N N . GLY A 1 87 ? 30.525 19.287 10.013 1.00 9.24 1008 GLY A N 1
ATOM 629 C CA . GLY A 1 87 ? 30.748 18.356 8.904 1.00 9.87 1008 GLY A CA 1
ATOM 630 C C . GLY A 1 87 ? 30.172 18.801 7.550 1.00 10.88 1008 GLY A C 1
ATOM 631 O O . GLY A 1 87 ? 30.383 18.109 6.522 1.00 11.44 1008 GLY A O 1
ATOM 632 N N . ASP A 1 88 ? 29.392 19.878 7.538 1.00 10.50 1009 ASP A N 1
ATOM 633 C CA . ASP A 1 88 ? 28.791 20.300 6.282 1.00 10.55 1009 ASP A CA 1
ATOM 634 C C . ASP A 1 88 ? 28.379 21.753 6.393 1.00 10.00 1009 ASP A C 1
ATOM 635 O O . ASP A 1 88 ? 27.924 22.164 7.449 1.00 10.01 1009 ASP A O 1
ATOM 640 N N . TRP A 1 89 ? 28.506 22.515 5.293 1.00 9.18 1010 TRP A N 1
ATOM 641 C CA . TRP A 1 89 ? 28.112 23.924 5.329 1.00 8.90 1010 TRP A CA 1
ATOM 642 C C . TRP A 1 89 ? 26.633 24.166 5.570 1.00 8.30 1010 TRP A C 1
ATOM 643 O O . TRP A 1 89 ? 26.245 25.301 5.871 1.00 8.37 1010 TRP A O 1
ATOM 654 N N . GLN A 1 90 ? 25.819 23.126 5.392 1.00 8.06 1011 GLN A N 1
ATOM 655 C CA . GLN A 1 90 ? 24.363 23.276 5.548 1.00 8.21 1011 GLN A CA 1
ATOM 656 C C . GLN A 1 90 ? 23.728 22.275 6.533 1.00 8.15 1011 GLN A C 1
ATOM 657 O O . GLN A 1 90 ? 22.532 22.014 6.457 1.00 9.07 1011 GLN A O 1
ATOM 663 N N . THR A 1 91 ? 24.539 21.777 7.489 1.00 8.39 1012 THR A N 1
ATOM 664 C CA . THR A 1 91 ? 24.029 21.010 8.620 1.00 9.11 1012 THR A CA 1
ATOM 665 C C . THR A 1 91 ? 24.298 21.845 9.869 1.00 8.86 1012 THR A C 1
ATOM 666 O O . THR A 1 91 ? 25.464 22.107 10.181 1.00 9.05 1012 THR A O 1
ATOM 670 N N . TYR A 1 92 ? 23.210 22.323 10.481 1.00 8.48 1013 TYR A N 1
ATOM 671 C CA . TYR A 1 92 ? 23.295 23.327 11.563 1.00 8.72 1013 TYR A CA 1
ATOM 672 C C . TYR A 1 92 ? 23.201 22.701 12.941 1.00 8.66 1013 TYR A C 1
ATOM 673 O O . TYR A 1 92 ? 22.636 21.621 13.125 1.00 9.41 1013 TYR A O 1
ATOM 682 N N . THR A 1 93 ? 23.743 23.442 13.895 1.00 7.52 1014 THR A N 1
ATOM 683 C CA . THR A 1 93 ? 23.633 23.110 15.308 1.00 8.43 1014 THR A CA 1
ATOM 684 C C . THR A 1 93 ? 23.554 24.414 16.119 1.00 8.95 1014 THR A C 1
ATOM 685 O O . THR A 1 93 ? 23.556 25.499 15.526 1.00 9.25 1014 THR A O 1
ATOM 689 N N . ASP A 1 94 ? 23.408 24.302 17.444 1.00 8.31 1015 ASP A N 1
ATOM 690 C CA . ASP A 1 94 ? 23.342 25.475 18.313 1.00 9.86 1015 ASP A CA 1
ATOM 691 C C . ASP A 1 94 ? 24.695 25.692 18.994 1.00 10.20 1015 ASP A C 1
ATOM 692 O O . ASP A 1 94 ? 25.222 24.816 19.707 1.00 11.44 1015 ASP A O 1
ATOM 697 N N . ALA A 1 95 ? 25.257 26.874 18.784 1.00 8.27 1016 ALA A N 1
ATOM 698 C CA . ALA A 1 95 ? 26.469 27.279 19.509 1.00 9.01 1016 ALA A CA 1
ATOM 699 C C . ALA A 1 95 ? 25.988 28.217 20.599 1.00 9.05 1016 ALA A C 1
ATOM 700 O O . ALA A 1 95 ? 25.030 29.008 20.376 1.00 9.09 1016 ALA A O 1
ATOM 702 N N . LYS A 1 96 ? 26.606 28.166 21.782 1.00 7.98 1017 LYS A N 1
ATOM 703 C CA . LYS A 1 96 ? 26.048 28.928 22.901 1.00 7.46 1017 LYS A CA 1
ATOM 704 C C . LYS A 1 96 ? 27.195 29.462 23.777 1.00 7.37 1017 LYS A C 1
ATOM 705 O O . LYS A 1 96 ? 28.230 28.800 23.916 1.00 7.12 1017 LYS A O 1
ATOM 711 N N . CYS A 1 97 ? 26.945 30.609 24.410 1.00 7.37 1018 CYS A N 1
ATOM 712 C CA . CYS A 1 97 ? 27.903 31.155 25.367 1.00 8.56 1018 CYS A CA 1
ATOM 713 C C . CYS A 1 97 ? 27.202 32.056 26.388 1.00 8.91 1018 CYS A C 1
ATOM 714 O O . CYS A 1 97 ? 26.021 32.469 26.204 1.00 9.92 1018 CYS A O 1
ATOM 717 N N . THR A 1 98 ? 27.918 32.327 27.475 1.00 8.33 1019 THR A N 1
ATOM 718 C CA . THR A 1 98 ? 27.421 33.316 28.399 1.00 10.02 1019 THR A CA 1
ATOM 719 C C . THR A 1 98 ? 27.738 34.726 27.905 1.00 9.52 1019 THR A C 1
ATOM 720 O O . THR A 1 98 ? 28.640 34.951 27.082 1.00 9.56 1019 THR A O 1
ATOM 724 N N . VAL A 1 99 ? 27.023 35.697 28.461 1.00 9.19 1020 VAL A N 1
ATOM 725 C CA . VAL A 1 99 ? 27.182 37.096 28.048 1.00 9.00 1020 VAL A CA 1
ATOM 726 C C . VAL A 1 99 ? 27.227 37.917 29.323 1.00 9.62 1020 VAL A C 1
ATOM 727 O O . VAL A 1 99 ? 26.479 37.635 30.272 1.00 10.86 1020 VAL A O 1
ATOM 731 N N . SER A 1 100 ? 28.157 38.866 29.344 1.00 9.22 1021 SER A N 1
ATOM 732 C CA . SER A 1 100 ? 28.296 39.824 30.469 1.00 9.34 1021 SER A CA 1
ATOM 733 C C . SER A 1 100 ? 27.051 40.685 30.592 1.00 9.82 1021 SER A C 1
ATOM 734 O O . SER A 1 100 ? 26.369 40.951 29.613 1.00 10.30 1021 SER A O 1
ATOM 737 N N . GLY A 1 101 ? 26.803 41.151 31.811 1.00 8.51 1022 GLY A N 1
ATOM 738 C CA . GLY A 1 101 ? 25.627 41.970 32.009 1.00 10.08 1022 GLY A CA 1
ATOM 739 C C . GLY A 1 101 ? 25.721 43.272 31.241 1.00 10.28 1022 GLY A C 1
ATOM 740 O O . GLY A 1 101 ? 26.754 43.997 31.276 1.00 11.73 1022 GLY A O 1
ATOM 741 N N . VAL A 1 102 ? 24.605 43.606 30.584 1.00 10.78 1023 VAL A N 1
ATOM 742 C CA . VAL A 1 102 ? 24.507 44.868 29.890 1.00 12.51 1023 VAL A CA 1
ATOM 743 C C . VAL A 1 102 ? 23.082 45.402 29.947 1.00 12.17 1023 VAL A C 1
ATOM 744 O O . VAL A 1 102 ? 22.140 44.652 30.229 1.00 13.89 1023 VAL A O 1
ATOM 748 N N . THR A 1 103 ? 22.936 46.699 29.709 1.00 12.54 1024 THR A N 1
ATOM 749 C CA . THR A 1 103 ? 21.633 47.343 29.751 1.00 12.93 1024 THR A CA 1
ATOM 750 C C . THR A 1 103 ? 21.377 48.062 28.437 1.00 12.70 1024 THR A C 1
ATOM 751 O O . THR A 1 103 ? 22.294 48.272 27.643 1.00 12.90 1024 THR A O 1
ATOM 755 N N . GLY A 1 104 ? 20.125 48.439 28.211 1.00 12.32 1025 GLY A N 1
ATOM 756 C CA . GLY A 1 104 ? 19.812 49.470 27.237 1.00 12.19 1025 GLY A CA 1
ATOM 757 C C . GLY A 1 104 ? 19.962 49.019 25.801 1.00 11.61 1025 GLY A C 1
ATOM 758 O O . GLY A 1 104 ? 20.084 47.831 25.509 1.00 11.66 1025 GLY A O 1
ATOM 759 N N . LYS A 1 105 ? 19.964 50.013 24.912 1.00 11.11 1026 LYS A N 1
ATOM 760 C CA . LYS A 1 105 ? 19.944 49.796 23.469 1.00 11.42 1026 LYS A CA 1
ATOM 761 C C . LYS A 1 105 ? 21.359 49.945 22.919 1.00 10.17 1026 LYS A C 1
ATOM 762 O O . LYS A 1 105 ? 22.071 50.895 23.258 1.00 10.45 1026 LYS A O 1
ATOM 768 N N . HIS A 1 106 ? 21.786 48.980 22.092 1.00 8.66 1027 HIS A N 1
ATOM 769 C CA . HIS A 1 106 ? 23.104 49.025 21.491 1.00 9.06 1027 HIS A CA 1
ATOM 770 C C . HIS A 1 106 ? 23.075 48.437 20.100 1.00 8.72 1027 HIS A C 1
ATOM 771 O O . HIS A 1 106 ? 22.225 47.600 19.815 1.00 9.11 1027 HIS A O 1
ATOM 778 N N . ASP A 1 107 ? 24.001 48.884 19.250 1.00 7.81 1028 ASP A N 1
ATOM 779 C CA . ASP A 1 107 ? 24.154 48.179 17.965 1.00 9.06 1028 ASP A CA 1
ATOM 780 C C . ASP A 1 107 ? 25.054 46.966 18.233 1.00 9.51 1028 ASP A C 1
ATOM 781 O O . ASP A 1 107 ? 26.120 47.091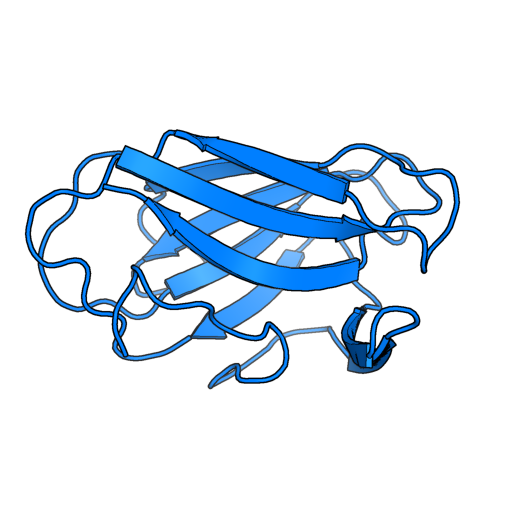 18.857 1.00 10.51 1028 ASP A O 1
ATOM 786 N N . VAL A 1 108 ? 24.628 45.794 17.739 1.00 8.54 1029 VAL A N 1
ATOM 787 C CA . VAL A 1 108 ? 25.353 44.591 18.074 1.00 8.45 1029 VAL A CA 1
ATOM 788 C C . VAL A 1 108 ? 26.216 44.203 16.867 1.00 8.48 1029 VAL A C 1
ATOM 789 O O . VAL A 1 108 ? 25.665 43.984 15.775 1.00 8.17 1029 VAL A O 1
ATOM 793 N N . TYR A 1 109 ? 27.539 44.084 17.098 1.00 7.86 1030 TYR A N 1
ATOM 794 C CA . TYR A 1 109 ? 28.464 43.601 16.062 1.00 8.67 1030 TYR A CA 1
ATOM 795 C C . TYR A 1 109 ? 28.814 42.182 16.373 1.00 8.73 1030 TYR A C 1
ATOM 796 O O . TYR A 1 109 ? 29.348 41.908 17.455 1.00 9.99 1030 TYR A O 1
ATOM 805 N N . LEU A 1 110 ? 28.523 41.282 15.420 1.00 7.95 1031 LEU A N 1
ATOM 806 C CA . LEU A 1 110 ? 29.016 39.918 15.515 1.00 8.23 1031 LEU A CA 1
ATOM 807 C C . LEU A 1 110 ? 30.273 39.837 14.637 1.00 7.88 1031 LEU A C 1
ATOM 808 O O . LEU A 1 110 ? 30.194 39.949 13.419 1.00 7.67 1031 LEU A O 1
ATOM 813 N N . VAL A 1 111 ? 31.435 39.697 15.291 1.00 8.82 1032 VAL A N 1
ATOM 814 C CA . VAL A 1 111 ? 32.732 39.794 14.647 1.00 9.12 1032 VAL A CA 1
ATOM 815 C C . VAL A 1 111 ? 33.329 38.391 14.615 1.00 8.74 1032 VAL A C 1
ATOM 816 O O . VAL A 1 111 ? 33.429 37.710 15.639 1.00 8.01 1032 VAL A O 1
ATOM 820 N N . PHE A 1 112 ? 33.641 37.908 13.410 1.00 8.36 1033 PHE A N 1
ATOM 821 C CA . PHE A 1 112 ? 33.939 36.487 13.244 1.00 8.69 1033 PHE A CA 1
ATOM 822 C C . PHE A 1 112 ? 35.438 36.297 13.241 1.00 9.55 1033 PHE A C 1
ATOM 823 O O . PHE A 1 112 ? 36.146 36.900 12.431 1.00 10.58 1033 PHE A O 1
ATOM 831 N N . LYS A 1 113 ? 35.922 35.448 14.149 1.00 9.20 1034 LYS A N 1
ATOM 832 C CA . LYS A 1 113 ? 37.366 35.295 14.288 1.00 10.20 1034 LYS A CA 1
ATOM 833 C C . LYS A 1 113 ? 37.766 33.823 14.265 1.00 10.18 1034 LYS A C 1
ATOM 834 O O . LYS A 1 113 ? 37.034 32.963 14.765 1.00 9.98 1034 LYS A O 1
ATOM 840 N N . GLY A 1 114 ? 38.923 33.520 13.689 1.00 9.61 1035 GLY A N 1
ATOM 841 C CA . GLY A 1 114 ? 39.367 32.138 13.744 1.00 10.25 1035 GLY A CA 1
ATOM 842 C C . GLY A 1 114 ? 40.644 31.925 12.963 1.00 11.45 1035 GLY A C 1
ATOM 843 O O . GLY A 1 114 ? 41.405 32.858 12.720 1.00 13.26 1035 GLY A O 1
ATOM 844 N N . ASP A 1 115 ? 40.795 30.685 12.533 1.00 11.60 1036 ASP A N 1
ATOM 845 C CA . ASP A 1 115 ? 41.916 30.201 11.739 1.00 11.76 1036 ASP A CA 1
ATOM 846 C C . ASP A 1 115 ? 41.757 30.736 10.300 1.00 11.55 1036 ASP A C 1
ATOM 847 O O . ASP A 1 115 ? 40.886 31.593 10.006 1.00 10.14 1036 ASP A O 1
ATOM 852 N N . SER A 1 116 ? 42.615 30.255 9.407 1.00 11.08 1037 SER A N 1
ATOM 853 C CA . SER A 1 116 ? 42.541 30.574 7.973 1.00 11.91 1037 SER A CA 1
ATOM 854 C C . SER A 1 116 ? 41.282 29.903 7.372 1.00 10.45 1037 SER A C 1
ATO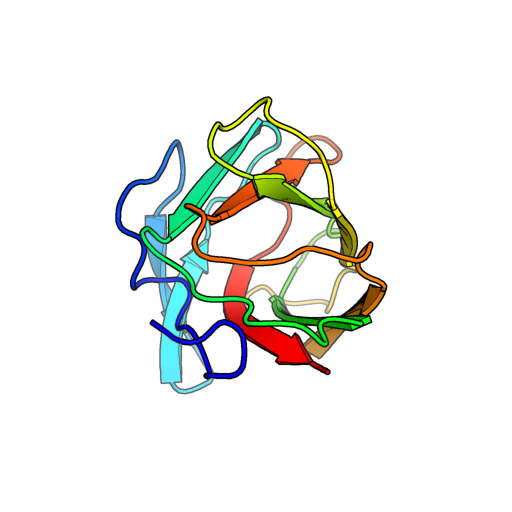M 855 O O . SER A 1 116 ? 40.713 28.959 7.954 1.00 11.26 1037 SER A O 1
ATOM 858 N N . GLY A 1 117 ? 40.855 30.380 6.206 1.00 10.23 1038 GLY A N 1
ATOM 859 C CA . GLY A 1 117 ? 39.773 29.741 5.473 1.00 8.33 1038 GLY A CA 1
ATOM 860 C C . GLY A 1 117 ? 38.406 30.190 5.956 1.00 9.51 1038 GLY A C 1
ATOM 861 O O . GLY A 1 117 ? 38.305 31.126 6.748 1.00 8.81 1038 GLY A O 1
ATOM 862 N N . TYR A 1 118 ? 37.350 29.529 5.486 1.00 7.81 1039 TYR A N 1
ATOM 863 C CA . TYR A 1 118 ? 36.005 29.901 5.899 1.00 8.60 1039 TYR A CA 1
ATOM 864 C C . TYR A 1 118 ? 35.701 29.290 7.261 1.00 8.28 1039 TYR A C 1
ATOM 865 O O . TYR A 1 118 ? 36.137 28.155 7.565 1.00 8.95 1039 TYR A O 1
ATOM 874 N N . LEU A 1 119 ? 34.964 30.050 8.074 1.00 7.81 1040 LEU A N 1
ATOM 875 C CA . LEU A 1 119 ? 34.776 29.652 9.463 1.00 6.57 1040 LEU A CA 1
ATOM 876 C C . LEU A 1 119 ? 33.443 28.906 9.725 1.00 6.44 1040 LEU A C 1
ATOM 877 O O . LEU A 1 119 ? 33.436 27.755 10.248 1.00 7.61 1040 LEU A O 1
ATOM 882 N N . PHE A 1 120 ? 32.322 29.569 9.434 1.00 5.99 1041 PHE A N 1
ATOM 883 C CA . PHE A 1 120 ? 31.007 28.938 9.682 1.00 6.32 1041 PHE A CA 1
ATOM 884 C C . PHE A 1 120 ? 29.973 29.785 8.950 1.00 6.43 1041 PHE A C 1
ATOM 885 O O . PHE A 1 120 ? 30.313 30.898 8.440 1.00 6.87 1041 PHE A O 1
ATOM 893 N N . ASN A 1 121 ? 28.772 29.210 8.812 1.00 6.22 1042 ASN A N 1
ATOM 894 C CA . ASN A 1 121 ? 27.586 29.924 8.282 1.00 7.43 1042 ASN A CA 1
ATOM 895 C C . ASN A 1 121 ? 26.658 30.201 9.479 1.00 8.04 1042 ASN A C 1
ATOM 896 O O . ASN A 1 121 ? 26.560 29.356 10.400 1.00 7.97 1042 ASN A O 1
ATOM 901 N N . LEU A 1 122 ? 25.960 31.346 9.442 1.00 6.78 1043 LEU A N 1
ATOM 902 C CA . LEU A 1 122 ? 25.104 31.750 10.580 1.00 7.24 1043 LEU A CA 1
ATOM 903 C C . LEU A 1 122 ? 23.699 31.924 10.044 1.00 7.48 1043 LEU A C 1
ATOM 904 O O . LEU A 1 122 ? 23.493 32.723 9.144 1.00 8.36 1043 LEU A O 1
ATOM 909 N N . ASN A 1 123 ? 22.753 31.163 10.602 1.00 7.04 1044 ASN A N 1
ATOM 910 C CA . ASN A 1 123 ? 21.373 31.229 10.167 1.00 7.90 1044 ASN A CA 1
ATOM 911 C C . ASN A 1 123 ? 20.597 32.316 10.936 1.00 7.78 1044 ASN A C 1
ATOM 912 O O . ASN A 1 123 ? 20.036 33.255 10.361 1.00 8.77 1044 ASN A O 1
ATOM 917 N N . TRP A 1 124 ? 20.636 32.237 12.265 1.00 7.67 1045 TRP A N 1
ATOM 918 C CA . TRP A 1 124 ? 19.957 33.202 13.135 1.00 8.12 1045 TRP A CA 1
ATOM 919 C C . TRP A 1 124 ? 20.635 33.156 14.510 1.00 8.25 1045 TRP A C 1
ATOM 920 O O . TRP A 1 124 ? 21.453 32.290 14.758 1.00 8.16 1045 TRP A O 1
ATOM 931 N N . PHE A 1 125 ? 20.330 34.130 15.370 1.00 7.59 1046 PHE A N 1
ATOM 932 C CA . PHE A 1 125 ? 20.847 34.045 16.727 1.00 8.13 1046 PHE A CA 1
ATOM 933 C C . PHE A 1 125 ? 19.827 34.710 17.638 1.00 9.27 1046 PHE A C 1
ATOM 934 O O . PHE A 1 125 ? 18.881 35.389 17.191 1.00 8.79 1046 PHE A O 1
ATOM 942 N N . THR A 1 126 ? 20.062 34.537 18.930 1.00 8.68 1047 THR A N 1
ATOM 943 C CA . THR A 1 126 ? 19.214 35.235 19.921 1.00 8.94 1047 THR A CA 1
ATOM 944 C C . THR A 1 126 ? 19.968 35.359 21.239 1.00 8.77 1047 THR A C 1
ATOM 945 O O . THR A 1 126 ? 20.971 34.636 21.461 1.00 9.45 1047 THR A O 1
ATOM 949 N N . PHE A 1 127 ? 19.525 36.273 22.112 1.00 7.71 1048 PHE A N 1
ATOM 950 C CA . PHE A 1 127 ? 20.066 36.296 23.472 1.00 8.73 1048 PHE A CA 1
ATOM 951 C C . PHE A 1 127 ? 19.050 35.698 24.463 1.00 9.86 1048 PHE A C 1
ATOM 952 O O . PHE A 1 127 ? 17.844 35.670 24.196 1.00 9.03 1048 PHE A O 1
ATOM 960 N N . SER A 1 128 ? 19.547 35.249 25.609 1.00 10.54 1049 SER A N 1
ATOM 961 C CA . SER A 1 128 ? 18.662 34.682 26.651 1.00 12.29 1049 SER A CA 1
ATOM 962 C C . SER A 1 128 ? 18.850 35.478 27.919 1.00 13.75 1049 SER A C 1
ATOM 963 O O . SER A 1 128 ? 19.918 36.025 28.159 1.00 12.27 1049 SER A O 1
ATOM 966 N N . GLU A 1 129 ? 17.787 35.539 28.725 1.00 16.32 1050 GLU A N 1
ATOM 967 C CA . GLU A 1 129 ? 17.849 36.216 30.006 1.00 19.07 1050 GLU A CA 1
ATOM 968 C C . GLU A 1 129 ? 18.568 35.348 31.026 1.00 19.70 1050 GLU A C 1
ATOM 969 O O . GLU A 1 129 ? 18.594 34.102 30.907 1.00 20.99 1050 GLU A O 1
#